Protein AF-A0A382U1G5-F1 (afdb_monomer)

Solvent-accessible surface area (backbone atoms only — not comparable to full-atom values): 9908 Å² total; per-residue (Å²): 113,67,66,65,53,50,52,54,50,52,52,52,52,51,52,52,44,68,75,38,49,69,60,52,49,52,52,51,50,51,52,51,60,66,46,45,59,58,52,55,55,48,54,56,57,68,71,48,63,77,66,82,77,52,68,86,91,43,74,69,51,54,51,55,52,56,47,51,77,78,42,88,84,84,78,87,86,84,87,84,83,41,67,27,80,80,37,50,88,81,36,65,51,83,60,76,36,35,71,84,16,66,70,55,29,49,54,53,46,51,50,47,36,68,75,35,57,50,56,62,47,86,53,56,88,86,31,50,69,50,60,23,75,87,82,69,51,61,78,85,88,52,75,39,55,54,54,52,50,63,62,42,49,61,57,52,50,48,55,69,71,68,53,132

Secondary structure (DSSP, 8-state):
-HHHHHHHHHHHHHHHHHHTHHHHHHHHHHHHHHHHHHHHHHHHHHTS-GGGGSPTT-HHHHHHHHHHHHS-----------HHHH-TTT---TTTSSTT-HHHHHHHHHHHHHHSTTTS-S-TTTS---TTTTTS------HHHHHHHHHHHHHHHHHHHH--

Structure (mmCIF, N/CA/C/O backbone):
data_AF-A0A382U1G5-F1
#
_entry.id   AF-A0A382U1G5-F1
#
loop_
_atom_site.group_PDB
_atom_site.id
_atom_site.type_symbol
_atom_site.label_atom_id
_atom_site.label_alt_id
_atom_site.label_comp_id
_atom_site.label_asym_id
_atom_site.label_entity_id
_atom_site.label_seq_id
_atom_site.pdbx_PDB_ins_code
_atom_site.Cartn_x
_atom_site.Cartn_y
_atom_site.Cartn_z
_atom_site.occupancy
_atom_site.B_iso_or_equiv
_atom_site.auth_seq_id
_atom_site.auth_comp_id
_atom_site.auth_asym_id
_atom_site.auth_atom_id
_atom_site.pdbx_PDB_model_num
ATOM 1 N N . VAL A 1 1 ? -8.644 8.518 64.434 1.00 63.19 1 VAL A N 1
ATOM 2 C CA . VAL A 1 1 ? -10.029 9.036 64.258 1.00 63.19 1 VAL A CA 1
ATOM 3 C C . VAL A 1 1 ? -10.543 8.807 62.838 1.00 63.19 1 VAL A C 1
ATOM 5 O O . VAL A 1 1 ? -11.609 8.230 62.695 1.00 63.19 1 VAL A O 1
ATOM 8 N N . ILE A 1 2 ? -9.776 9.166 61.800 1.00 66.06 2 ILE A N 1
ATOM 9 C CA . ILE A 1 2 ? -10.189 9.046 60.387 1.00 66.06 2 ILE A CA 1
ATOM 10 C C . ILE A 1 2 ? -10.427 7.582 59.951 1.00 66.06 2 ILE A C 1
ATOM 12 O O . ILE A 1 2 ? -11.480 7.287 59.401 1.00 66.06 2 ILE A O 1
ATOM 16 N N . GLN A 1 3 ? -9.530 6.642 60.279 1.00 73.88 3 GLN A N 1
ATOM 17 C CA . GLN A 1 3 ? -9.695 5.214 59.932 1.00 73.88 3 GLN A CA 1
ATOM 18 C C . GLN A 1 3 ? -10.982 4.581 60.489 1.00 73.88 3 GLN A C 1
ATOM 20 O O . GLN A 1 3 ? -11.712 3.934 59.748 1.00 73.88 3 GLN A O 1
ATOM 25 N N . GLY A 1 4 ? -11.311 4.827 61.761 1.00 80.44 4 GLY A N 1
ATOM 26 C CA . GLY A 1 4 ? -12.529 4.278 62.372 1.00 80.44 4 GLY A CA 1
ATOM 27 C C . GLY A 1 4 ? -13.825 4.903 61.839 1.00 80.44 4 GLY A C 1
ATOM 28 O O . GLY A 1 4 ? -14.878 4.273 61.886 1.00 80.44 4 GLY A O 1
ATOM 29 N N . ALA A 1 5 ? -13.767 6.132 61.313 1.00 78.19 5 ALA A N 1
ATOM 30 C CA . ALA A 1 5 ? -14.894 6.740 60.609 1.00 78.19 5 ALA A CA 1
ATOM 31 C C . ALA A 1 5 ? -15.097 6.105 59.221 1.00 78.19 5 ALA A C 1
ATOM 33 O O . ALA A 1 5 ? -16.234 5.864 58.820 1.00 78.19 5 ALA A O 1
ATOM 34 N N . ILE A 1 6 ? -14.001 5.771 58.530 1.00 79.88 6 ILE A N 1
ATOM 35 C CA . ILE A 1 6 ? -14.022 5.083 57.232 1.00 79.88 6 ILE A CA 1
ATOM 36 C C . ILE A 1 6 ? -14.554 3.652 57.382 1.00 79.88 6 ILE A C 1
ATOM 38 O O . ILE A 1 6 ? -15.464 3.273 56.650 1.00 79.88 6 ILE A O 1
ATOM 42 N N . GLU A 1 7 ? -14.071 2.878 58.359 1.00 84.38 7 GLU A N 1
ATOM 43 C CA . GLU A 1 7 ? -14.558 1.510 58.609 1.00 84.38 7 GLU A CA 1
ATOM 44 C C . GLU A 1 7 ? -16.056 1.471 58.911 1.00 84.38 7 GLU A C 1
ATOM 46 O O . GLU A 1 7 ? -16.783 0.654 58.344 1.00 84.38 7 GLU A O 1
ATOM 51 N N . LYS A 1 8 ? -16.543 2.391 59.753 1.00 84.00 8 LYS A N 1
ATOM 52 C CA . LYS A 1 8 ? -17.979 2.509 60.037 1.00 84.00 8 LYS A CA 1
ATOM 53 C C . LYS A 1 8 ? -18.775 2.866 58.786 1.00 84.00 8 LYS A C 1
ATOM 55 O O . LYS A 1 8 ? -19.842 2.299 58.574 1.00 84.00 8 LYS A O 1
ATOM 60 N N . GLY A 1 9 ? -18.253 3.758 57.945 1.00 82.94 9 GLY A N 1
ATOM 61 C CA . GLY A 1 9 ? -18.851 4.071 56.649 1.00 82.94 9 GLY A CA 1
ATOM 62 C C . GLY A 1 9 ? -18.974 2.828 55.765 1.00 82.94 9 GLY A C 1
ATOM 63 O O . GLY A 1 9 ? -20.069 2.492 55.322 1.00 82.94 9 GLY A O 1
ATOM 64 N N . VAL A 1 10 ? -17.879 2.090 55.573 1.00 86.06 10 VAL A N 1
ATOM 65 C CA . VAL A 1 10 ? -17.840 0.874 54.741 1.00 86.06 10 VAL A CA 1
ATOM 66 C C . VAL A 1 10 ? -18.788 -0.210 55.264 1.00 86.06 10 VAL A C 1
ATOM 68 O O . VAL A 1 10 ? -19.492 -0.838 54.472 1.00 86.06 10 VAL A O 1
ATOM 71 N N . GLN A 1 11 ? -18.869 -0.402 56.584 1.00 84.56 11 GLN A N 1
ATOM 72 C CA . GLN A 1 11 ? -19.789 -1.363 57.207 1.00 84.56 11 GLN A CA 1
ATOM 73 C C . GLN A 1 11 ? -21.265 -0.999 56.987 1.00 84.56 11 GLN A C 1
ATOM 75 O O . GLN A 1 11 ? -22.102 -1.885 56.814 1.00 84.56 11 GLN A O 1
ATOM 80 N N . ILE A 1 12 ? -21.601 0.294 56.959 1.00 86.69 12 ILE A N 1
ATOM 81 C CA . ILE A 1 12 ? -22.966 0.757 56.672 1.00 86.69 12 ILE A CA 1
ATOM 82 C C . ILE A 1 12 ? -23.335 0.451 55.215 1.00 86.69 12 ILE A C 1
ATOM 84 O O . ILE A 1 12 ? -24.401 -0.114 54.968 1.00 86.69 12 ILE A O 1
ATOM 88 N N . TYR A 1 13 ? -22.453 0.757 54.258 1.00 81.94 13 TYR A N 1
ATOM 89 C CA . TYR A 1 13 ? -22.706 0.488 52.838 1.00 81.94 13 TYR A CA 1
ATOM 90 C C . TYR A 1 13 ? -22.782 -1.008 52.526 1.00 81.94 13 TYR A C 1
ATOM 92 O O . TYR A 1 13 ? -23.697 -1.442 51.831 1.00 81.94 13 TYR A O 1
ATOM 100 N N . THR A 1 14 ? -21.874 -1.817 53.075 1.00 85.12 14 THR A N 1
ATOM 101 C CA . THR A 1 14 ? -21.895 -3.277 52.872 1.00 85.12 14 THR A CA 1
ATOM 102 C C . THR A 1 14 ? -23.146 -3.915 53.469 1.00 85.12 14 THR A C 1
ATOM 104 O O . THR A 1 14 ? -23.796 -4.706 52.788 1.00 85.12 14 THR A O 1
ATOM 107 N N . ASN A 1 15 ? -23.569 -3.517 54.673 1.00 85.56 15 ASN A N 1
ATOM 108 C CA . ASN A 1 15 ? -24.836 -3.989 55.241 1.00 85.56 15 ASN A CA 1
ATOM 109 C C . ASN A 1 15 ? -26.055 -3.559 54.413 1.00 85.56 15 ASN A C 1
ATOM 111 O O . ASN A 1 15 ? -26.992 -4.340 54.262 1.00 85.56 15 ASN A O 1
ATOM 115 N N . LEU A 1 16 ? -26.056 -2.344 53.857 1.00 84.75 16 LEU A N 1
ATOM 116 C CA . LEU A 1 16 ? -27.137 -1.861 52.994 1.00 84.75 16 LEU A CA 1
ATOM 117 C C . LEU A 1 16 ? -27.235 -2.681 51.696 1.00 84.75 16 LEU A C 1
ATOM 119 O O . LEU A 1 16 ? -28.331 -3.089 51.310 1.00 84.75 16 LEU A O 1
ATOM 123 N N . ILE A 1 17 ? -26.090 -2.962 51.062 1.00 87.75 17 ILE A N 1
ATOM 124 C CA . ILE A 1 17 ? -25.999 -3.762 49.833 1.00 87.75 17 ILE A CA 1
ATOM 125 C C . ILE A 1 17 ? -26.435 -5.206 50.095 1.00 87.75 17 ILE A C 1
ATOM 127 O O . ILE A 1 17 ? -27.238 -5.743 49.337 1.00 87.75 17 ILE A O 1
ATOM 131 N N . MET A 1 18 ? -25.964 -5.816 51.186 1.00 86.19 18 MET A N 1
ATOM 132 C CA . MET A 1 18 ? -26.311 -7.196 51.545 1.00 86.19 18 MET A CA 1
ATOM 133 C C . MET A 1 18 ? -27.786 -7.346 51.933 1.00 86.19 18 MET A C 1
ATOM 135 O O . MET A 1 18 ? -28.408 -8.355 51.610 1.00 86.19 18 MET A O 1
ATOM 139 N N . LYS A 1 19 ? -28.376 -6.339 52.590 1.00 89.81 19 LYS A N 1
ATOM 140 C CA . LYS A 1 19 ? -29.791 -6.350 52.986 1.00 89.81 19 LYS A CA 1
ATOM 141 C C . LYS A 1 19 ? -30.746 -6.243 51.793 1.00 89.81 19 LYS A C 1
ATOM 143 O O . LYS A 1 19 ? -31.816 -6.844 51.825 1.00 89.81 19 LYS A O 1
ATOM 148 N N . TYR A 1 20 ? -30.373 -5.494 50.754 1.00 90.50 20 TYR A N 1
ATOM 149 C CA . TYR A 1 20 ? -31.200 -5.267 49.564 1.00 90.50 20 TYR A CA 1
ATOM 150 C C . TYR A 1 20 ? -30.497 -5.701 48.272 1.00 90.50 20 TYR A C 1
ATOM 152 O O . TYR A 1 20 ? -30.525 -4.980 47.275 1.00 90.50 20 TYR A O 1
ATOM 160 N N . ALA A 1 21 ? -29.907 -6.898 48.273 1.00 86.25 21 ALA A N 1
ATOM 161 C CA . ALA A 1 21 ? -29.084 -7.403 47.170 1.00 86.25 21 ALA A CA 1
ATOM 162 C C . ALA A 1 21 ? -29.794 -7.408 45.800 1.00 86.25 21 ALA A C 1
ATOM 164 O O . ALA A 1 21 ? -29.187 -7.112 44.776 1.00 86.25 21 ALA A O 1
ATOM 165 N N . ILE A 1 22 ? -31.096 -7.708 45.766 1.00 90.06 22 ILE A N 1
ATOM 166 C CA . ILE A 1 22 ? -31.872 -7.714 44.514 1.00 90.06 22 ILE A CA 1
ATOM 167 C C . ILE A 1 22 ? -32.108 -6.283 44.006 1.00 90.06 22 ILE A C 1
ATOM 169 O O . ILE A 1 22 ? -32.011 -6.024 42.810 1.00 90.06 22 ILE A O 1
ATOM 173 N N . ALA A 1 23 ? -32.387 -5.335 44.904 1.00 90.06 23 ALA A N 1
ATOM 174 C CA . ALA A 1 23 ? -32.645 -3.950 44.521 1.00 90.06 23 ALA A CA 1
ATOM 175 C C . ALA A 1 23 ? -31.367 -3.248 44.040 1.00 90.06 23 ALA A C 1
ATOM 177 O O . ALA A 1 23 ? -31.410 -2.505 43.063 1.00 90.06 23 ALA A O 1
ATOM 178 N N . THR A 1 24 ? -30.222 -3.511 44.679 1.00 90.25 24 THR A N 1
ATOM 179 C CA . THR A 1 24 ? -28.927 -2.984 44.226 1.00 90.25 24 THR A CA 1
ATOM 180 C C . THR A 1 24 ? -28.550 -3.532 42.855 1.00 90.25 24 THR A C 1
ATOM 182 O O . THR A 1 24 ? -28.127 -2.758 41.999 1.00 90.25 24 THR A O 1
ATOM 185 N N . LEU A 1 25 ? -28.780 -4.825 42.606 1.00 91.50 25 LEU A N 1
ATOM 186 C CA . LEU A 1 25 ? -28.573 -5.431 41.291 1.00 91.50 25 LEU A CA 1
ATOM 187 C C . LEU A 1 25 ? -29.439 -4.756 40.217 1.00 91.50 25 LEU A C 1
ATOM 189 O O . LEU A 1 25 ? -28.928 -4.398 39.162 1.00 91.50 25 LEU A O 1
ATOM 193 N N . LEU A 1 26 ? -30.724 -4.517 40.498 1.00 94.50 26 LEU A N 1
ATOM 194 C CA . LEU A 1 26 ? -31.625 -3.832 39.564 1.00 94.50 26 LEU A CA 1
ATOM 195 C C . LEU A 1 26 ? -31.170 -2.405 39.246 1.00 94.50 26 LEU A C 1
ATOM 197 O O . LEU A 1 26 ? -31.222 -1.993 38.090 1.00 94.50 26 LEU A O 1
ATOM 201 N N . VAL A 1 27 ? -30.696 -1.663 40.248 1.00 93.56 27 VAL A N 1
ATOM 202 C CA . VAL A 1 27 ? -30.165 -0.307 40.049 1.00 93.56 27 VAL A CA 1
ATOM 203 C C . VAL A 1 27 ? -28.900 -0.339 39.193 1.00 93.56 27 VAL A C 1
ATOM 205 O O . VAL A 1 27 ? -28.783 0.451 38.262 1.00 93.56 27 VAL A O 1
ATOM 208 N N . ILE A 1 28 ? -27.981 -1.274 39.451 1.00 92.38 28 ILE A N 1
ATOM 209 C CA . ILE A 1 28 ? -26.766 -1.434 38.640 1.00 92.38 28 ILE A CA 1
ATOM 210 C C . ILE A 1 28 ? -27.139 -1.785 37.197 1.00 92.38 28 ILE A C 1
ATOM 212 O O . ILE A 1 28 ? -26.648 -1.140 36.276 1.00 92.38 28 ILE A O 1
ATOM 216 N N . VAL A 1 29 ? -28.058 -2.732 36.988 1.00 94.94 29 VAL A N 1
ATOM 217 C CA . VAL A 1 29 ? -28.534 -3.105 35.648 1.00 94.94 29 VAL A CA 1
ATOM 218 C C . VAL A 1 29 ? -29.155 -1.903 34.935 1.00 94.94 29 VAL A C 1
ATOM 220 O O . VAL A 1 29 ? -28.805 -1.627 33.789 1.00 94.94 29 VAL A O 1
ATOM 223 N N . LEU A 1 30 ? -30.003 -1.126 35.611 1.00 95.00 30 LEU A N 1
ATOM 224 C CA . LEU A 1 30 ? -30.608 0.082 35.044 1.00 95.00 30 LEU A CA 1
ATOM 225 C C . LEU A 1 30 ? -29.549 1.107 34.610 1.00 95.00 30 LEU A C 1
ATOM 227 O O . LEU A 1 30 ? -29.646 1.670 33.518 1.00 95.00 30 LEU A O 1
ATOM 231 N N . ILE A 1 31 ? -28.520 1.318 35.436 1.00 93.81 31 ILE A N 1
ATOM 232 C CA . ILE A 1 31 ? -27.391 2.197 35.110 1.00 93.81 31 ILE 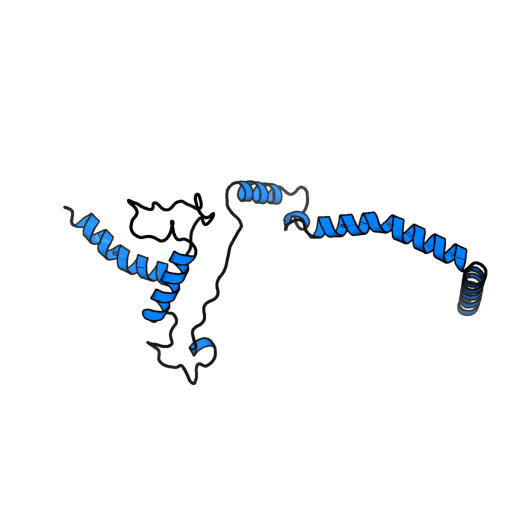A CA 1
ATOM 233 C C . ILE A 1 31 ? -26.640 1.654 33.889 1.00 93.81 31 ILE A C 1
ATOM 235 O O . ILE A 1 31 ? -26.400 2.405 32.946 1.00 93.81 31 ILE A O 1
ATOM 239 N N . THR A 1 32 ? -26.329 0.353 33.852 1.00 92.38 32 THR A N 1
ATOM 240 C CA . THR A 1 32 ? -25.613 -0.249 32.713 1.00 92.38 32 THR A CA 1
ATOM 241 C C . THR A 1 32 ? -26.390 -0.138 31.401 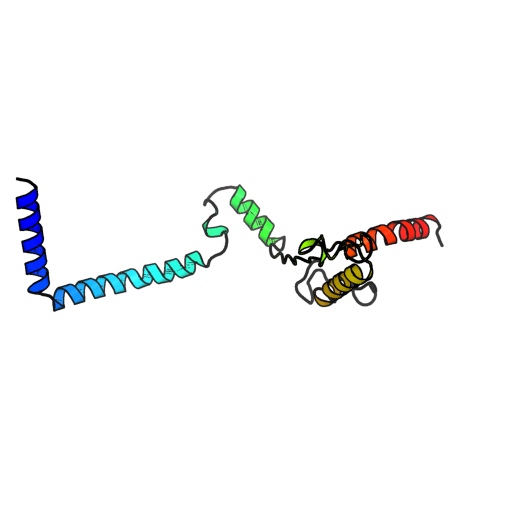1.00 92.38 32 THR A C 1
ATOM 243 O O . THR A 1 32 ? -25.814 0.247 30.390 1.00 92.38 32 THR A O 1
ATOM 246 N N . VAL A 1 33 ? -27.705 -0.376 31.410 1.00 92.75 33 VAL A N 1
ATOM 247 C CA . VAL A 1 33 ? -28.559 -0.251 30.216 1.00 92.75 33 VAL A CA 1
ATOM 248 C C . VAL A 1 33 ? -28.668 1.205 29.760 1.00 92.75 33 VAL A C 1
ATOM 250 O O . VAL A 1 33 ? -28.693 1.478 28.562 1.00 92.75 33 VAL A O 1
ATOM 253 N N . SER A 1 34 ? -28.690 2.150 30.701 1.00 89.06 34 SER A N 1
ATOM 254 C CA . SER A 1 34 ? -28.720 3.582 30.380 1.00 89.06 34 SER A CA 1
ATOM 255 C C . SER A 1 34 ? -27.426 4.040 29.699 1.00 89.06 34 SER A C 1
ATOM 257 O O . SER A 1 34 ? -27.472 4.857 28.783 1.00 89.06 34 SER A O 1
ATOM 259 N N . LEU A 1 35 ? -26.282 3.482 30.107 1.00 91.06 35 LEU A N 1
ATOM 260 C CA . LEU A 1 35 ? -24.971 3.774 29.519 1.00 91.06 35 LEU A CA 1
ATOM 261 C C . LEU A 1 35 ? -24.691 2.990 28.229 1.00 91.06 35 LEU A C 1
ATOM 263 O O . LEU A 1 35 ? -23.871 3.430 27.428 1.00 91.06 35 LEU A O 1
ATOM 267 N N . LEU A 1 36 ? -25.386 1.874 27.987 1.00 87.38 36 LEU A N 1
ATOM 268 C CA . LEU A 1 36 ? -25.182 1.028 26.807 1.00 87.38 36 LEU A CA 1
ATOM 269 C C . LEU A 1 36 ? -25.348 1.804 25.496 1.00 87.38 36 LEU A C 1
ATOM 271 O O . LEU A 1 36 ? -24.558 1.627 24.579 1.00 87.38 36 LEU A O 1
ATOM 275 N N . LYS A 1 37 ? -26.342 2.698 25.416 1.00 82.31 37 LYS A N 1
ATOM 276 C CA . LYS A 1 37 ? -26.542 3.534 24.223 1.00 82.31 37 LYS A CA 1
ATOM 277 C C . LYS A 1 37 ? -25.338 4.431 23.953 1.00 82.31 37 LYS A C 1
ATOM 279 O O . LYS A 1 37 ? -24.866 4.472 22.829 1.00 82.31 37 LYS A O 1
ATOM 284 N N . ALA A 1 38 ? -24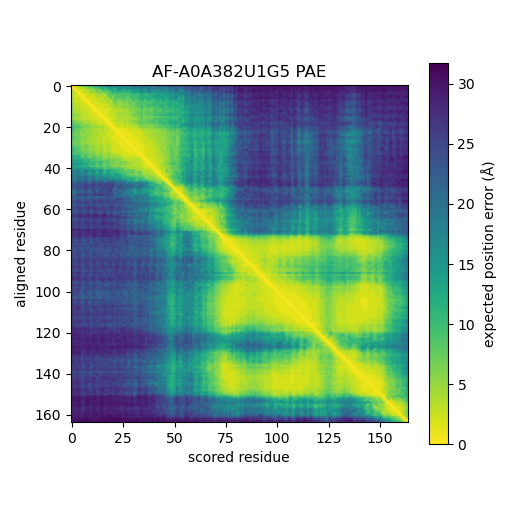.825 5.096 24.987 1.00 82.94 38 ALA A N 1
ATOM 285 C CA . ALA A 1 38 ? -23.646 5.946 24.861 1.00 82.94 38 ALA A CA 1
ATOM 286 C C . ALA A 1 38 ? -22.403 5.141 24.449 1.00 82.94 38 ALA A C 1
ATOM 288 O O . ALA A 1 38 ? -21.613 5.627 23.649 1.00 82.94 38 ALA A O 1
ATOM 289 N N . ALA A 1 39 ? -22.257 3.909 24.947 1.00 77.19 39 ALA A N 1
ATOM 290 C CA . ALA A 1 39 ? -21.165 3.018 24.562 1.00 77.19 39 ALA A CA 1
ATOM 291 C C . ALA A 1 39 ? -21.254 2.578 23.089 1.00 77.19 39 ALA A C 1
ATOM 293 O O . ALA A 1 39 ? -20.253 2.634 22.385 1.00 77.19 39 ALA A O 1
ATOM 294 N N . LEU A 1 40 ? -22.446 2.209 22.607 1.00 78.75 40 LEU A N 1
ATOM 295 C CA . LEU A 1 40 ? -22.654 1.829 21.203 1.00 78.75 40 LEU A CA 1
ATOM 296 C C . LEU A 1 40 ? -22.406 3.008 20.248 1.00 78.7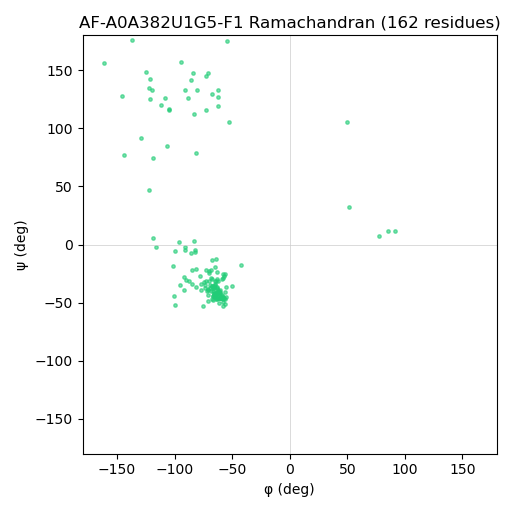5 40 LEU A C 1
ATOM 298 O O . LEU A 1 40 ? -21.728 2.853 19.241 1.00 78.75 40 LEU A O 1
ATOM 302 N N . THR A 1 41 ? -22.882 4.209 20.588 1.00 74.19 41 THR A N 1
ATOM 303 C CA . THR A 1 41 ? -22.617 5.414 19.782 1.00 74.19 41 THR A CA 1
ATOM 304 C C . THR A 1 41 ? -21.138 5.820 19.817 1.00 74.19 41 THR A C 1
ATOM 306 O O . THR A 1 41 ? -20.624 6.384 18.857 1.00 74.19 41 THR A O 1
ATOM 309 N N . PHE A 1 42 ? -20.427 5.534 20.912 1.00 68.62 42 PHE A N 1
ATOM 310 C CA . PHE A 1 42 ? -18.985 5.766 21.007 1.00 68.62 42 PHE A CA 1
ATOM 311 C C . PHE A 1 42 ? -18.187 4.831 20.086 1.00 68.62 42 PHE A C 1
ATOM 313 O O . PHE A 1 42 ? -17.258 5.290 19.429 1.00 68.62 42 PHE A O 1
ATOM 320 N N . GLU A 1 43 ? -18.573 3.557 19.984 1.00 64.06 43 GLU A N 1
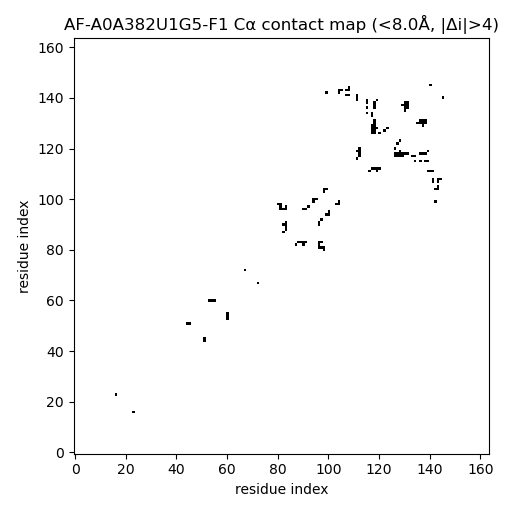ATOM 321 C CA . GLU A 1 43 ? -17.967 2.595 19.052 1.00 64.06 43 GLU A CA 1
ATOM 322 C C . GLU A 1 43 ? -18.158 3.022 17.585 1.00 64.06 43 GLU A C 1
ATOM 324 O O . GLU A 1 43 ? -17.199 3.040 16.811 1.00 64.06 43 GLU A O 1
ATOM 329 N N . GLU A 1 44 ? -19.362 3.471 17.216 1.00 64.06 44 GLU A N 1
ATOM 330 C CA . GLU A 1 44 ? -19.638 4.015 15.877 1.00 64.06 44 GLU A CA 1
ATOM 331 C C . GLU A 1 44 ? -18.783 5.254 15.573 1.00 64.06 44 GLU A C 1
ATOM 333 O O . GLU A 1 44 ? -18.220 5.366 14.486 1.00 64.06 44 GLU A O 1
ATOM 338 N N . ASN A 1 45 ? -18.620 6.158 16.544 1.00 59.84 45 ASN A N 1
ATOM 339 C CA . ASN A 1 45 ? -17.794 7.354 16.381 1.00 59.84 45 ASN A CA 1
ATOM 340 C C . ASN A 1 45 ? -16.292 7.046 16.303 1.00 59.84 45 ASN A C 1
ATOM 342 O O . ASN A 1 45 ? -15.585 7.750 15.597 1.00 59.84 45 ASN A O 1
ATOM 346 N N . MET A 1 46 ? -15.796 6.000 16.970 1.00 58.47 46 MET A N 1
ATOM 347 C CA . MET A 1 46 ? -14.403 5.549 16.814 1.00 58.47 46 MET A CA 1
ATOM 348 C C . MET A 1 46 ? -14.127 4.911 15.449 1.00 58.47 46 MET A C 1
ATOM 350 O O . MET A 1 46 ? -12.976 4.858 15.026 1.00 58.47 46 MET A O 1
ATOM 354 N N . THR A 1 47 ? -15.165 4.410 14.780 1.00 58.41 47 THR A N 1
ATOM 355 C CA . THR A 1 47 ? -15.057 3.802 13.447 1.00 58.41 47 THR A CA 1
ATOM 356 C C . THR A 1 47 ? -15.131 4.854 12.332 1.00 58.41 47 THR A C 1
ATOM 358 O O . THR A 1 47 ? -14.921 4.527 11.168 1.00 58.41 47 THR A O 1
ATOM 361 N N . ARG A 1 48 ? -15.426 6.121 12.663 1.00 53.28 48 ARG A N 1
ATOM 362 C CA . ARG A 1 48 ? -15.337 7.231 11.707 1.00 53.28 48 ARG A CA 1
ATOM 363 C C . ARG A 1 48 ? -13.868 7.562 11.434 1.00 53.28 48 ARG A C 1
ATOM 365 O O . ARG A 1 48 ? -13.034 7.471 12.331 1.00 53.28 48 ARG A O 1
ATOM 372 N N . ASP A 1 49 ? -13.589 7.943 10.191 1.00 63.69 49 ASP A N 1
ATOM 373 C CA . ASP A 1 49 ? -12.260 8.254 9.665 1.00 63.69 49 ASP A CA 1
ATOM 374 C C . ASP A 1 49 ? -11.503 9.322 10.475 1.00 63.69 49 ASP A C 1
ATOM 376 O O . ASP A 1 49 ? -12.029 9.948 11.396 1.00 63.69 49 ASP A O 1
ATOM 380 N N . ILE A 1 50 ? -10.244 9.557 10.086 1.00 59.50 50 ILE A N 1
ATOM 381 C CA . ILE A 1 50 ? -9.253 10.474 10.687 1.00 59.50 50 ILE A CA 1
ATOM 382 C C . ILE A 1 50 ? -9.784 11.865 11.118 1.00 59.50 50 ILE A C 1
ATOM 384 O O . ILE A 1 50 ? -9.151 12.531 11.933 1.00 59.50 50 ILE A O 1
ATOM 388 N N . GLU A 1 51 ? -10.951 12.280 10.620 1.00 59.97 51 GLU A N 1
ATOM 389 C CA . GLU A 1 51 ? -11.725 13.470 10.999 1.00 59.97 51 GLU A CA 1
ATOM 390 C C . GLU A 1 51 ? -11.954 13.620 12.506 1.00 59.97 51 GLU A C 1
ATOM 392 O O . GLU A 1 51 ? -11.897 14.734 13.012 1.00 59.97 51 GLU A O 1
ATOM 397 N N . VAL A 1 52 ? -12.148 12.525 13.250 1.00 62.12 52 VAL A N 1
ATOM 398 C CA . VAL A 1 52 ? -12.363 12.581 14.715 1.00 62.12 52 VAL A CA 1
ATOM 399 C C . VAL A 1 52 ? -11.134 13.117 15.464 1.00 62.12 52 VAL A C 1
ATOM 401 O O . VAL A 1 52 ? -11.237 13.570 16.605 1.00 62.12 52 VAL A O 1
ATOM 404 N N . TYR A 1 53 ? -9.964 13.084 14.823 1.00 63.16 53 TYR A N 1
ATOM 405 C CA . TYR A 1 53 ? -8.714 13.608 15.365 1.00 63.16 53 TYR A CA 1
ATOM 406 C C . TYR A 1 53 ? -8.360 15.002 14.835 1.00 63.16 53 TYR A C 1
ATOM 408 O O . TYR A 1 53 ? -7.374 15.580 15.301 1.00 63.16 53 TYR A O 1
ATOM 416 N N . LEU A 1 54 ? -9.126 15.548 13.883 1.00 69.69 54 LEU A N 1
ATOM 417 C CA . LEU A 1 54 ? -8.899 16.898 13.376 1.00 69.69 54 LEU A CA 1
ATOM 418 C C . LEU A 1 54 ? -9.510 17.923 14.347 1.00 69.69 54 LEU A C 1
ATOM 420 O O . LEU A 1 54 ? -10.645 17.746 14.794 1.00 69.69 54 LEU A O 1
ATOM 424 N N . PRO A 1 55 ? -8.778 18.991 14.714 1.00 71.00 55 PRO A N 1
ATOM 425 C CA . PRO A 1 55 ? -9.342 20.054 15.533 1.00 71.00 55 PRO A CA 1
ATOM 426 C C . PRO A 1 55 ? -10.502 20.730 14.784 1.00 71.00 55 PRO A C 1
ATOM 428 O O . PRO A 1 55 ? -10.349 21.170 13.641 1.00 71.00 55 PRO A O 1
ATOM 431 N N . GLU A 1 56 ? -11.665 20.809 15.434 1.00 68.56 56 GLU A N 1
ATOM 432 C CA . GLU A 1 56 ? -12.854 21.468 14.886 1.00 68.56 56 GLU A CA 1
ATOM 433 C C . GLU A 1 56 ? -12.628 22.990 14.773 1.00 68.56 56 GLU A C 1
ATOM 435 O O . GLU A 1 56 ? -12.244 23.640 15.749 1.00 68.56 56 GLU A O 1
ATOM 440 N N . GLY A 1 57 ? -12.903 23.571 13.597 1.00 70.69 57 GLY A N 1
ATOM 441 C CA . GLY A 1 57 ? -12.905 25.027 13.375 1.00 70.69 57 GLY A CA 1
ATOM 442 C C . GLY A 1 57 ? -11.587 25.654 12.899 1.00 70.69 57 GLY A C 1
ATOM 443 O O . GLY A 1 57 ? -11.465 26.878 12.916 1.00 70.69 57 GLY A O 1
ATOM 444 N N . GLU A 1 58 ? -10.611 24.846 12.486 1.00 75.38 58 GLU A N 1
ATOM 445 C CA . GLU A 1 58 ? -9.372 25.306 11.847 1.00 75.38 58 GLU A CA 1
ATOM 446 C C . GLU A 1 58 ? -9.523 25.358 10.318 1.00 75.38 58 GLU A C 1
ATOM 448 O O . GLU A 1 58 ? -9.943 24.382 9.701 1.00 75.38 58 GLU A O 1
ATOM 453 N N . GLU A 1 59 ? -9.096 26.460 9.692 1.00 72.06 59 GLU A N 1
ATOM 454 C CA . GLU A 1 59 ? -9.119 26.647 8.226 1.00 72.06 59 GLU A CA 1
A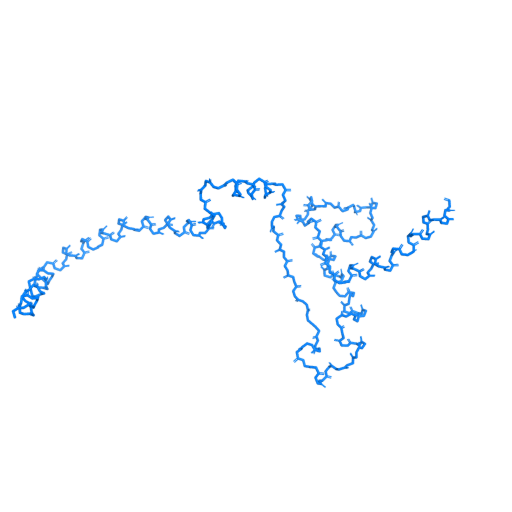TOM 455 C C . GLU A 1 59 ? -8.324 25.546 7.496 1.00 72.06 59 GLU A C 1
ATOM 457 O O . GLU A 1 59 ? -8.652 25.140 6.385 1.00 72.06 59 GLU A O 1
ATOM 462 N N . SER A 1 60 ? -7.299 24.999 8.157 1.00 68.69 60 SER A N 1
ATOM 463 C CA . SER A 1 60 ? -6.499 23.885 7.639 1.00 68.69 60 SER A CA 1
ATOM 464 C C . SER A 1 60 ? -7.263 22.558 7.550 1.00 68.69 60 SER A C 1
ATOM 466 O O . SER A 1 60 ? -6.963 21.754 6.669 1.00 68.69 60 SER A O 1
ATOM 468 N N . THR A 1 61 ? -8.260 22.331 8.409 1.00 69.81 61 THR A N 1
ATOM 469 C CA . THR A 1 61 ? -9.122 21.139 8.366 1.00 69.81 61 THR A CA 1
ATOM 470 C C . THR A 1 61 ? -10.050 21.193 7.153 1.00 69.81 61 THR A C 1
ATOM 472 O O . THR A 1 61 ? -10.154 20.203 6.431 1.00 69.81 61 THR A O 1
ATOM 475 N N . ASP A 1 62 ? -10.651 22.354 6.881 1.00 74.75 62 ASP A N 1
ATOM 476 C CA . ASP A 1 62 ? -11.551 22.551 5.738 1.00 74.75 62 ASP A CA 1
ATOM 477 C C . ASP A 1 62 ? -10.812 22.378 4.406 1.00 74.75 62 ASP A C 1
ATOM 479 O O . ASP A 1 62 ? -11.302 21.688 3.519 1.00 74.75 62 ASP A O 1
ATOM 483 N N . ILE A 1 63 ? -9.586 22.905 4.301 1.00 72.31 63 ILE A N 1
ATOM 484 C CA . ILE A 1 63 ? -8.729 22.700 3.124 1.00 72.31 63 ILE A CA 1
ATOM 485 C C . ILE A 1 63 ? -8.386 21.214 2.952 1.00 72.31 63 ILE A C 1
ATOM 487 O O . ILE A 1 63 ? -8.398 20.702 1.841 1.00 72.31 63 ILE A O 1
ATOM 491 N N . LEU A 1 64 ? -8.072 20.483 4.026 1.00 67.25 64 LEU A N 1
ATOM 492 C CA . LEU A 1 64 ? -7.769 19.049 3.918 1.00 67.25 64 LEU A CA 1
ATOM 493 C C . LEU A 1 64 ? -8.984 18.223 3.464 1.00 67.25 64 LEU A C 1
ATOM 495 O O . LEU A 1 64 ? -8.803 17.236 2.747 1.00 67.25 64 LEU A O 1
ATOM 499 N N . ILE A 1 65 ? -10.194 18.625 3.862 1.00 71.00 65 ILE A N 1
ATOM 500 C CA . ILE A 1 65 ? -11.458 18.021 3.421 1.00 71.00 65 ILE A CA 1
ATOM 501 C C . ILE A 1 65 ? -11.742 18.375 1.957 1.00 71.00 65 ILE A C 1
ATOM 503 O O . ILE A 1 65 ? -11.988 17.467 1.171 1.00 71.00 65 ILE A O 1
ATOM 507 N N . GLU A 1 66 ? -11.633 19.652 1.576 1.00 73.31 66 GLU A N 1
ATOM 508 C CA . GLU A 1 66 ? -11.815 20.131 0.195 1.00 73.31 66 GLU A CA 1
ATOM 509 C C . GLU A 1 66 ? -10.870 19.413 -0.760 1.00 73.31 66 GLU A C 1
ATOM 511 O O . GLU A 1 66 ? -11.278 18.906 -1.798 1.00 73.31 66 GLU A O 1
ATOM 516 N N . VAL A 1 67 ? -9.597 19.309 -0.378 1.00 73.31 67 VAL A N 1
ATOM 517 C CA . VAL A 1 67 ? -8.605 18.629 -1.197 1.00 73.31 67 VAL A CA 1
ATOM 518 C C . VAL A 1 67 ? -9.112 17.172 -1.311 1.00 73.31 67 VAL A C 1
ATOM 520 O O . VAL A 1 67 ? -9.259 16.701 -2.430 1.00 73.31 67 VAL A O 1
ATOM 523 N N . ARG A 1 68 ? -9.466 16.454 -0.227 1.00 64.94 68 ARG A N 1
ATOM 524 C CA . ARG A 1 68 ? -9.909 15.034 -0.298 1.00 64.94 68 ARG A CA 1
ATOM 525 C C . ARG A 1 68 ? -11.122 14.792 -1.211 1.00 64.94 68 ARG A C 1
ATOM 527 O O . ARG A 1 68 ? -11.259 13.687 -1.730 1.00 64.94 68 ARG A O 1
ATOM 534 N N . GLU A 1 69 ? -11.991 15.779 -1.418 1.00 67.50 69 GLU A N 1
ATOM 535 C CA . GLU A 1 69 ? -13.078 15.660 -2.402 1.00 67.50 69 GLU A CA 1
ATOM 536 C C . GLU A 1 69 ? -12.548 15.536 -3.844 1.00 67.50 69 GLU A C 1
ATOM 538 O O . GLU A 1 69 ? -13.138 14.818 -4.652 1.00 67.50 69 GLU A O 1
ATOM 543 N N . ASP A 1 70 ? -11.405 16.161 -4.143 1.00 62.84 70 ASP A N 1
ATOM 544 C CA . ASP A 1 70 ? -10.803 16.232 -5.479 1.00 62.84 70 ASP A CA 1
ATOM 545 C C . ASP A 1 70 ? -9.618 15.260 -5.709 1.00 62.84 70 ASP A C 1
ATOM 547 O O . ASP A 1 70 ? -9.282 14.977 -6.864 1.00 62.84 70 ASP A O 1
ATOM 551 N N . TRP A 1 71 ? -8.968 14.719 -4.665 1.00 66.38 71 TRP A N 1
ATOM 552 C CA . TRP A 1 71 ? -7.950 13.650 -4.792 1.00 66.38 71 TRP A CA 1
ATOM 553 C C . TRP A 1 71 ? -8.312 12.407 -3.984 1.00 66.38 71 TRP A C 1
ATOM 555 O O . TRP A 1 71 ? -8.617 12.473 -2.795 1.00 66.38 71 TRP A O 1
ATOM 565 N N . ALA A 1 72 ? -8.160 11.241 -4.615 1.00 62.81 72 ALA A N 1
ATOM 566 C CA . ALA A 1 72 ? -8.240 9.967 -3.918 1.00 62.81 72 ALA A CA 1
ATOM 567 C C . ALA A 1 72 ? -7.119 9.867 -2.868 1.00 62.81 72 ALA A C 1
ATOM 569 O O . ALA A 1 72 ? -5.931 9.912 -3.195 1.00 62.81 72 ALA A O 1
ATOM 570 N N . THR A 1 73 ? -7.502 9.720 -1.600 1.00 64.19 73 THR A N 1
ATOM 571 C CA . THR A 1 73 ? -6.582 9.494 -0.472 1.00 64.19 73 THR A CA 1
ATOM 572 C C . THR A 1 73 ? -6.167 8.036 -0.307 1.00 64.19 73 THR A C 1
ATOM 574 O O . THR A 1 73 ? -5.327 7.726 0.540 1.00 64.19 73 THR A O 1
ATOM 577 N N . ASP A 1 74 ? -6.766 7.138 -1.084 1.00 74.69 74 ASP A N 1
ATOM 578 C CA . ASP A 1 74 ? -6.628 5.702 -0.897 1.00 74.69 74 ASP A CA 1
ATOM 579 C C . ASP A 1 74 ? -5.344 5.206 -1.569 1.00 74.69 74 ASP A C 1
ATOM 581 O O . ASP A 1 74 ? -5.200 5.224 -2.791 1.00 74.69 74 ASP A O 1
ATOM 585 N N . LEU A 1 75 ? -4.383 4.775 -0.745 1.00 79.44 75 LEU A N 1
ATOM 586 C CA . LEU A 1 75 ? -3.077 4.282 -1.177 1.00 79.44 75 LEU A CA 1
ATOM 587 C C . LEU A 1 75 ? -2.874 2.836 -0.726 1.00 79.44 75 LEU A C 1
ATOM 589 O O . LEU A 1 75 ? -3.025 2.506 0.450 1.00 79.44 75 LEU A O 1
ATOM 593 N N . ILE A 1 76 ? -2.419 1.994 -1.653 1.00 83.50 76 ILE A N 1
ATOM 594 C CA . ILE A 1 76 ? -1.949 0.639 -1.363 1.00 83.50 76 ILE A CA 1
ATOM 595 C C . ILE A 1 76 ? -0.427 0.616 -1.520 1.00 83.50 76 ILE A C 1
ATOM 597 O O . ILE A 1 76 ? 0.102 0.992 -2.564 1.00 83.50 76 ILE A O 1
ATOM 601 N N . ILE A 1 77 ? 0.286 0.159 -0.486 1.00 85.38 77 ILE A N 1
ATOM 602 C CA . ILE A 1 77 ? 1.745 -0.011 -0.516 1.00 85.38 77 ILE A CA 1
ATOM 603 C C . ILE A 1 77 ? 2.068 -1.503 -0.476 1.00 85.38 77 ILE A C 1
ATOM 605 O O . ILE A 1 77 ? 1.742 -2.191 0.491 1.00 85.38 77 ILE A O 1
ATOM 609 N N . VAL A 1 78 ? 2.749 -1.992 -1.514 1.00 87.12 78 VAL A N 1
ATOM 610 C CA . VAL A 1 78 ? 3.252 -3.368 -1.586 1.00 87.12 78 VAL A CA 1
ATOM 611 C C . VAL A 1 78 ? 4.760 -3.355 -1.358 1.00 87.12 78 VAL A C 1
ATOM 613 O O . VAL A 1 78 ? 5.512 -2.782 -2.144 1.00 87.12 78 VAL A O 1
ATOM 616 N N . TYR A 1 79 ? 5.207 -3.992 -0.276 1.00 90.19 79 TYR A N 1
ATOM 617 C CA . TYR A 1 79 ? 6.628 -4.176 0.008 1.00 90.19 79 TYR A CA 1
ATOM 618 C C . TYR A 1 79 ? 7.126 -5.457 -0.656 1.00 90.19 79 TYR A C 1
ATOM 620 O O . TYR A 1 79 ? 6.561 -6.529 -0.446 1.00 90.19 79 TYR A O 1
ATOM 628 N N . ILE A 1 80 ? 8.189 -5.335 -1.447 1.00 89.06 80 ILE A N 1
ATOM 629 C CA . ILE A 1 80 ? 8.818 -6.452 -2.152 1.00 89.06 80 ILE A CA 1
ATOM 630 C C . ILE A 1 80 ? 10.270 -6.526 -1.700 1.00 89.06 80 ILE A C 1
ATOM 632 O O . ILE A 1 80 ? 11.005 -5.542 -1.787 1.00 89.06 80 ILE A O 1
ATOM 636 N N . GLU A 1 81 ? 10.673 -7.698 -1.224 1.00 89.75 81 GLU A N 1
ATOM 637 C CA . GLU A 1 81 ? 12.038 -7.984 -0.798 1.00 89.75 81 GLU A CA 1
ATOM 638 C C . GLU A 1 81 ? 12.618 -9.148 -1.600 1.00 89.75 81 GLU A C 1
ATOM 640 O O . GLU A 1 81 ? 11.927 -10.113 -1.930 1.00 89.75 81 GLU A O 1
ATOM 645 N N . THR A 1 82 ? 13.905 -9.053 -1.921 1.00 89.81 82 THR A N 1
ATOM 646 C CA . THR A 1 82 ? 14.683 -10.152 -2.496 1.00 89.81 82 THR A CA 1
ATOM 647 C C . THR A 1 82 ? 15.419 -10.925 -1.397 1.00 89.81 82 THR A C 1
ATOM 649 O O . THR A 1 82 ? 15.678 -10.374 -0.324 1.00 89.81 82 THR A O 1
ATOM 652 N N . PRO A 1 83 ? 15.801 -12.197 -1.629 1.00 88.25 83 PRO A N 1
ATOM 653 C CA . PRO A 1 83 ? 16.408 -13.047 -0.598 1.00 88.25 83 PRO A CA 1
ATOM 654 C C . PRO A 1 83 ? 17.684 -12.487 0.061 1.00 88.25 83 PRO A C 1
ATOM 656 O O . PRO A 1 83 ? 17.963 -12.799 1.222 1.00 88.25 83 PRO A O 1
ATOM 659 N N . ASN A 1 84 ? 18.429 -11.617 -0.631 1.00 88.94 84 ASN A N 1
ATOM 660 C CA . ASN A 1 84 ? 19.592 -10.915 -0.077 1.00 88.94 84 ASN A CA 1
ATOM 661 C C . ASN A 1 84 ? 19.263 -9.969 1.090 1.00 88.94 84 ASN A C 1
ATOM 663 O O . ASN A 1 84 ? 20.139 -9.710 1.912 1.00 88.94 84 ASN A O 1
ATOM 667 N N . ALA A 1 85 ? 18.025 -9.475 1.201 1.00 87.12 85 ALA A N 1
ATOM 668 C CA . ALA A 1 85 ? 17.599 -8.636 2.319 1.00 87.12 85 ALA A CA 1
ATOM 669 C C . ALA A 1 85 ? 17.517 -9.436 3.630 1.00 87.12 85 ALA A C 1
ATOM 671 O O . ALA A 1 85 ? 17.881 -8.931 4.691 1.00 87.12 85 ALA A O 1
ATOM 672 N N . GLY A 1 86 ? 17.073 -10.696 3.552 1.00 86.06 86 GLY A N 1
ATOM 673 C CA . GLY A 1 86 ? 16.917 -11.577 4.712 1.00 86.06 86 GLY A CA 1
ATOM 674 C C . GLY A 1 86 ? 18.159 -12.409 5.040 1.00 86.06 86 GLY A C 1
ATOM 675 O O . GLY A 1 86 ? 18.387 -12.733 6.205 1.00 86.06 86 GLY A O 1
ATOM 676 N N . ASN A 1 87 ? 18.966 -12.769 4.038 1.00 89.94 87 ASN A N 1
ATOM 677 C CA . ASN A 1 87 ? 20.171 -13.577 4.233 1.00 89.94 87 ASN A CA 1
ATOM 678 C C . ASN A 1 87 ? 21.311 -13.140 3.290 1.00 89.94 87 ASN A C 1
ATOM 680 O O . ASN A 1 87 ? 21.586 -13.817 2.295 1.00 89.94 87 ASN A O 1
ATOM 684 N N . PRO A 1 88 ? 21.987 -12.019 3.602 1.00 86.56 88 PRO A N 1
ATOM 685 C CA . PRO A 1 88 ? 23.021 -11.442 2.742 1.00 86.56 88 PRO A CA 1
ATOM 686 C C . PRO A 1 88 ? 24.288 -12.302 2.647 1.00 86.56 88 PRO A C 1
ATOM 688 O O . PRO A 1 88 ? 25.044 -12.171 1.690 1.00 86.56 88 PRO A O 1
ATOM 691 N N . ASP A 1 89 ? 24.532 -13.188 3.618 1.00 89.69 89 ASP A N 1
ATOM 692 C CA . ASP A 1 89 ? 25.701 -14.076 3.606 1.00 89.69 89 ASP A CA 1
ATOM 693 C C . ASP A 1 89 ? 25.543 -15.215 2.586 1.00 89.69 89 ASP A C 1
ATOM 695 O O . ASP A 1 89 ? 26.530 -15.670 2.003 1.00 89.69 89 ASP A O 1
ATOM 699 N N . TYR A 1 90 ? 24.306 -15.679 2.372 1.00 88.94 90 TYR A N 1
ATOM 700 C CA . TYR A 1 90 ? 23.982 -16.757 1.434 1.00 88.94 90 TYR A CA 1
ATOM 701 C C . TYR A 1 90 ? 23.626 -16.240 0.034 1.00 88.94 90 TYR A C 1
ATOM 703 O O . TYR A 1 90 ? 24.030 -16.845 -0.956 1.00 88.94 90 TYR A O 1
ATOM 711 N N . PHE A 1 91 ? 22.895 -15.125 -0.046 1.00 86.50 91 PHE A N 1
ATOM 712 C CA . PHE A 1 91 ? 22.493 -14.468 -1.291 1.00 86.50 91 PHE A CA 1
ATOM 713 C C . PHE A 1 91 ? 23.319 -13.193 -1.476 1.00 86.50 91 PHE A C 1
ATOM 715 O O . PHE A 1 91 ? 22.924 -12.106 -1.048 1.00 86.50 91 PHE A O 1
ATOM 722 N N . ASN A 1 92 ? 24.512 -13.355 -2.047 1.00 87.75 92 ASN A N 1
ATOM 723 C CA . ASN A 1 92 ? 25.505 -12.293 -2.193 1.00 87.75 92 ASN A CA 1
ATOM 724 C C . ASN A 1 92 ? 25.859 -11.980 -3.651 1.00 87.75 92 ASN A C 1
ATOM 726 O O . ASN A 1 92 ? 26.768 -11.177 -3.888 1.00 87.75 92 ASN A O 1
ATOM 730 N N . ASP A 1 93 ? 25.175 -12.590 -4.623 1.00 88.69 93 ASP A N 1
ATOM 731 C CA . ASP A 1 93 ? 25.426 -12.294 -6.024 1.00 88.69 93 ASP A CA 1
ATOM 732 C C . ASP A 1 93 ? 24.849 -10.903 -6.346 1.00 88.69 93 ASP A C 1
ATOM 734 O O . ASP A 1 93 ? 23.632 -10.691 -6.283 1.00 88.69 93 ASP A O 1
ATOM 738 N N . PRO A 1 94 ? 25.698 -9.924 -6.705 1.00 82.12 94 PRO A N 1
ATOM 739 C CA . PRO A 1 94 ? 25.258 -8.549 -6.912 1.00 82.12 94 PRO A CA 1
ATOM 740 C C . PRO A 1 94 ? 24.347 -8.384 -8.136 1.00 82.12 94 PRO A C 1
ATOM 742 O O . PRO A 1 94 ? 23.745 -7.320 -8.295 1.00 82.12 94 PRO A O 1
ATOM 745 N N . VAL A 1 95 ? 24.271 -9.395 -9.008 1.00 83.38 95 VAL A N 1
ATOM 746 C CA . VAL A 1 95 ? 23.501 -9.380 -10.251 1.00 83.38 95 VAL A CA 1
ATOM 747 C C . VAL A 1 95 ? 22.166 -10.093 -10.082 1.00 83.38 95 VAL A C 1
ATOM 749 O O . VAL A 1 95 ? 21.147 -9.510 -10.446 1.00 83.38 95 VAL A O 1
ATOM 752 N N . VAL A 1 96 ? 22.150 -11.330 -9.570 1.00 88.38 96 VAL A N 1
ATOM 753 C CA . VAL A 1 96 ? 20.914 -12.144 -9.543 1.00 88.38 96 VAL A CA 1
ATOM 754 C C . VAL A 1 96 ? 20.095 -11.992 -8.267 1.00 88.38 96 VAL A C 1
ATOM 756 O O . VAL A 1 96 ? 18.875 -12.120 -8.323 1.00 88.38 96 VAL A O 1
ATOM 759 N N . ASP A 1 97 ? 20.730 -11.669 -7.140 1.00 89.00 97 ASP A N 1
ATOM 760 C CA . ASP A 1 97 ? 20.034 -11.584 -5.852 1.00 89.00 97 ASP A CA 1
ATOM 761 C C . ASP A 1 97 ? 19.498 -10.173 -5.558 1.00 89.00 97 ASP A C 1
ATOM 763 O O . ASP A 1 97 ? 18.863 -9.943 -4.530 1.00 89.00 97 ASP A O 1
ATOM 767 N N . ASN A 1 98 ? 19.756 -9.207 -6.444 1.00 88.00 98 ASN A N 1
ATOM 768 C CA . ASN A 1 98 ? 19.346 -7.814 -6.289 1.00 88.00 98 ASN A CA 1
ATOM 769 C C . ASN A 1 98 ? 17.903 -7.587 -6.775 1.00 88.00 98 ASN A C 1
ATOM 771 O O . ASN A 1 98 ? 17.463 -8.176 -7.761 1.00 88.00 98 ASN A O 1
ATOM 775 N N . ILE A 1 99 ? 17.185 -6.651 -6.150 1.00 89.50 99 ILE A N 1
ATOM 776 C CA . ILE A 1 99 ? 15.835 -6.232 -6.564 1.00 89.50 99 ILE A CA 1
ATOM 777 C C . ILE A 1 99 ? 15.793 -5.704 -8.007 1.00 89.50 99 ILE A C 1
ATOM 779 O O . ILE A 1 99 ? 14.765 -5.775 -8.673 1.00 89.50 99 ILE A O 1
ATOM 783 N N . THR A 1 100 ? 16.922 -5.205 -8.517 1.00 90.62 100 THR A N 1
ATOM 784 C CA . THR A 1 100 ? 17.065 -4.714 -9.895 1.00 90.62 100 THR A CA 1
ATOM 785 C C . THR A 1 100 ? 17.347 -5.814 -10.923 1.00 90.62 100 THR A C 1
ATOM 787 O O . THR A 1 100 ? 17.526 -5.514 -12.106 1.00 90.62 100 THR A O 1
ATOM 790 N N . TYR A 1 101 ? 17.383 -7.085 -10.514 1.00 93.06 101 TYR A N 1
ATOM 791 C CA . TYR A 1 101 ? 17.552 -8.204 -11.432 1.00 93.06 101 TYR A CA 1
ATOM 792 C C . TYR A 1 101 ? 16.380 -8.282 -12.425 1.00 93.06 101 TYR A C 1
ATOM 794 O O . TYR A 1 101 ? 15.213 -8.187 -12.049 1.00 93.06 101 TYR A O 1
ATOM 802 N N . VAL A 1 102 ? 16.679 -8.450 -13.719 1.00 92.81 102 VAL A N 1
ATOM 803 C CA . VAL A 1 102 ? 15.681 -8.310 -14.799 1.00 92.81 102 VAL A CA 1
ATOM 804 C C . VAL A 1 102 ? 14.470 -9.246 -14.639 1.00 92.81 102 VAL A C 1
ATOM 806 O O . VAL A 1 102 ? 13.350 -8.766 -14.803 1.00 92.81 102 VAL A O 1
ATOM 809 N N . PRO A 1 103 ? 14.625 -10.547 -14.326 1.00 93.88 103 PRO A N 1
ATOM 810 C CA . PRO A 1 103 ? 13.493 -11.413 -13.997 1.00 93.88 103 PRO A CA 1
ATOM 811 C C . PRO A 1 103 ? 12.623 -10.889 -12.851 1.00 93.88 103 PRO A C 1
ATOM 813 O O . PRO A 1 103 ? 11.410 -10.820 -13.018 1.00 93.88 103 PRO A O 1
ATOM 816 N N . THR A 1 104 ? 13.223 -10.419 -11.756 1.00 92.81 104 THR A N 1
ATOM 817 C CA . THR A 1 104 ? 12.493 -9.820 -10.628 1.00 92.81 104 THR A CA 1
ATOM 818 C C . THR A 1 104 ? 11.696 -8.595 -11.076 1.00 92.81 104 THR A C 1
ATOM 820 O O . THR A 1 104 ? 10.506 -8.484 -10.800 1.00 92.81 104 THR A O 1
ATOM 823 N N . LEU A 1 105 ? 12.306 -7.701 -11.859 1.00 94.06 105 LEU A N 1
ATOM 824 C CA . LEU A 1 105 ? 11.621 -6.525 -12.407 1.00 94.06 105 LEU A CA 1
ATOM 825 C C . LEU A 1 105 ? 10.456 -6.889 -13.343 1.00 94.06 105 LEU A C 1
ATOM 827 O O . LEU A 1 105 ? 9.471 -6.150 -13.407 1.00 94.06 105 LEU A O 1
ATOM 831 N N . LYS A 1 106 ? 10.545 -8.012 -14.066 1.00 93.94 106 LYS A N 1
ATOM 832 C CA . LYS A 1 106 ? 9.449 -8.522 -14.904 1.00 93.94 106 LYS A CA 1
ATOM 833 C C . LYS A 1 106 ? 8.297 -9.072 -14.073 1.00 93.94 106 LYS A C 1
ATOM 835 O O . LYS A 1 106 ? 7.151 -8.853 -14.444 1.00 93.94 106 LYS A O 1
ATOM 840 N N . GLU A 1 107 ? 8.582 -9.746 -12.964 1.00 94.00 107 GLU A N 1
ATOM 841 C CA . GLU A 1 107 ? 7.545 -10.191 -12.026 1.00 94.00 107 GLU A CA 1
ATOM 842 C C . GLU A 1 107 ? 6.836 -9.000 -11.376 1.00 94.00 107 GLU A C 1
ATOM 844 O O . GLU A 1 107 ? 5.610 -8.981 -11.306 1.00 94.00 107 GLU A O 1
ATOM 849 N N . ILE A 1 108 ? 7.589 -7.962 -10.995 1.00 93.62 108 ILE A N 1
ATOM 850 C CA . ILE A 1 108 ? 7.019 -6.707 -10.489 1.00 93.62 108 ILE A CA 1
ATOM 851 C C . ILE A 1 108 ? 6.127 -6.052 -11.554 1.00 93.62 108 ILE A C 1
ATOM 853 O O . ILE A 1 108 ? 5.004 -5.669 -11.247 1.00 93.62 108 ILE A O 1
ATOM 857 N N . ALA A 1 109 ? 6.580 -5.973 -12.810 1.00 91.94 109 ALA A N 1
ATOM 858 C CA . ALA A 1 109 ? 5.773 -5.420 -13.903 1.00 91.94 109 ALA A CA 1
ATOM 859 C C . ALA A 1 109 ? 4.502 -6.237 -14.177 1.00 91.94 109 ALA A C 1
ATOM 861 O O . ALA A 1 109 ? 3.455 -5.675 -14.475 1.00 91.94 109 ALA A O 1
ATOM 862 N N . PHE A 1 110 ? 4.584 -7.563 -14.066 1.00 92.56 110 PHE A N 1
ATOM 863 C CA . PHE A 1 110 ? 3.420 -8.430 -14.211 1.00 92.56 110 PHE A CA 1
ATOM 864 C C . PHE A 1 110 ? 2.405 -8.216 -13.080 1.00 92.56 110 PHE A C 1
ATOM 866 O O . PHE A 1 110 ? 1.197 -8.230 -13.318 1.00 92.56 110 PHE A O 1
ATOM 873 N N . LEU A 1 111 ? 2.882 -7.986 -11.854 1.00 92.25 111 LEU A N 1
ATOM 874 C CA . LEU A 1 111 ? 2.021 -7.629 -10.730 1.00 92.25 111 LEU A CA 1
ATOM 875 C C . LEU A 1 111 ? 1.332 -6.275 -10.958 1.00 92.25 111 LEU A C 1
ATOM 877 O O . LEU A 1 111 ? 0.133 -6.183 -10.717 1.00 92.25 111 LEU A O 1
ATOM 881 N N . GLU A 1 112 ? 2.050 -5.261 -11.457 1.00 90.25 112 GLU A N 1
ATOM 882 C CA . GLU A 1 112 ? 1.463 -3.965 -11.844 1.00 90.25 112 GLU A CA 1
ATOM 883 C C . GLU A 1 112 ? 0.331 -4.147 -12.867 1.00 90.25 112 GLU A C 1
ATOM 885 O O . GLU A 1 112 ? -0.778 -3.684 -12.621 1.00 90.25 112 GLU A O 1
ATOM 890 N N . GLU A 1 113 ? 0.569 -4.889 -13.958 1.00 89.06 113 GLU A N 1
ATOM 891 C CA . GLU A 1 113 ? -0.456 -5.174 -14.982 1.00 89.06 113 GLU A CA 1
ATOM 892 C C . GLU A 1 113 ? -1.635 -5.985 -14.422 1.00 89.06 113 GLU A C 1
ATOM 894 O O . GLU A 1 113 ? -2.761 -5.871 -14.892 1.00 89.06 113 GLU A O 1
ATOM 899 N N . THR A 1 114 ? -1.405 -6.822 -13.411 1.00 89.00 114 THR A N 1
ATOM 900 C CA . THR A 1 114 ? -2.491 -7.585 -12.779 1.00 89.00 114 THR A CA 1
ATOM 901 C C . THR A 1 114 ? -3.367 -6.700 -11.893 1.00 89.00 114 THR A C 1
ATOM 903 O O . THR A 1 114 ? -4.568 -6.945 -11.792 1.00 89.00 114 THR A O 1
ATOM 906 N N . ILE A 1 115 ? -2.770 -5.710 -11.227 1.00 88.44 115 ILE A N 1
ATOM 907 C CA . ILE A 1 115 ? -3.475 -4.776 -10.345 1.00 88.44 115 ILE A CA 1
ATOM 908 C C . ILE A 1 115 ? -4.259 -3.765 -11.184 1.00 88.44 115 ILE A C 1
ATOM 910 O O . ILE A 1 115 ? -5.459 -3.628 -10.989 1.00 88.44 115 ILE A O 1
ATOM 914 N N . ASP A 1 116 ? -3.585 -3.109 -12.124 1.00 87.31 116 ASP A N 1
ATOM 915 C CA . ASP A 1 116 ? -4.107 -2.031 -12.965 1.00 87.31 116 ASP A CA 1
ATOM 916 C C . ASP A 1 116 ? -4.032 -2.464 -14.437 1.00 87.31 116 ASP A C 1
ATOM 918 O O . ASP A 1 116 ? -3.142 -2.088 -15.208 1.00 87.31 116 ASP A O 1
ATOM 922 N N . TYR A 1 117 ? -4.948 -3.359 -14.809 1.00 84.19 117 TYR A N 1
ATOM 923 C CA . TYR A 1 117 ? -4.936 -4.022 -16.115 1.00 84.19 117 TYR A CA 1
ATOM 924 C C . TYR A 1 117 ? -5.174 -3.056 -17.274 1.00 84.19 117 TYR A C 1
ATOM 926 O O . TYR A 1 117 ? -4.604 -3.238 -18.353 1.00 84.19 117 TYR A O 1
ATOM 934 N N . ASN A 1 118 ? -6.017 -2.041 -17.078 1.00 80.31 118 ASN A N 1
ATOM 935 C CA . ASN A 1 118 ? -6.338 -1.083 -18.132 1.00 80.31 118 ASN A CA 1
ATOM 936 C C . ASN A 1 118 ? -5.342 0.084 -18.170 1.00 80.31 118 ASN A C 1
ATOM 938 O O . ASN A 1 118 ? -5.045 0.569 -19.263 1.00 80.31 118 ASN A O 1
ATOM 942 N N . GLY A 1 119 ? -4.773 0.496 -17.032 1.00 78.38 119 GLY A N 1
ATOM 943 C CA . GLY A 1 119 ? -3.831 1.611 -16.945 1.00 78.38 119 GLY A CA 1
ATOM 944 C C . GLY A 1 119 ? -2.366 1.267 -17.228 1.00 78.38 119 GLY A C 1
ATOM 945 O O . GLY A 1 119 ? -1.617 2.156 -17.632 1.00 78.38 119 GLY A O 1
ATOM 946 N N . GLN A 1 120 ? -1.937 0.003 -17.094 1.00 80.38 120 GLN A N 1
ATOM 947 C CA . GLN A 1 120 ? -0.526 -0.398 -17.285 1.00 80.38 120 GLN A CA 1
ATOM 948 C C . GLN A 1 120 ? -0.173 -0.947 -18.674 1.00 80.38 120 GLN A C 1
ATOM 950 O O . GLN A 1 120 ? 0.967 -1.360 -18.909 1.00 80.38 120 GLN A O 1
ATOM 955 N N . ARG A 1 121 ? -1.118 -0.980 -19.617 1.00 74.31 121 ARG A N 1
ATOM 956 C CA . ARG A 1 121 ? -0.878 -1.565 -20.943 1.00 74.31 121 ARG A CA 1
ATOM 957 C C . ARG A 1 121 ? -0.260 -0.585 -21.932 1.00 74.31 121 ARG A C 1
ATOM 959 O O . ARG A 1 121 ? -0.628 0.579 -22.019 1.00 74.31 121 ARG A O 1
ATOM 966 N N . GLU A 1 122 ? 0.660 -1.103 -22.745 1.00 65.44 122 GLU A N 1
ATOM 967 C CA . GLU A 1 122 ? 1.371 -0.317 -23.763 1.00 65.44 122 GLU A CA 1
ATOM 968 C C . GLU A 1 122 ? 0.491 0.050 -24.974 1.00 65.44 122 GLU A C 1
ATOM 970 O O . GLU A 1 122 ? 0.790 1.008 -25.691 1.00 65.44 122 GLU A O 1
ATOM 975 N N . ASP A 1 123 ? -0.600 -0.690 -25.217 1.00 68.25 123 ASP A N 1
ATOM 976 C CA . ASP A 1 123 ? -1.540 -0.414 -26.309 1.00 68.25 123 ASP A CA 1
ATOM 977 C C . ASP A 1 123 ? -2.542 0.685 -25.933 1.00 68.25 123 ASP A C 1
ATOM 979 O O . ASP A 1 123 ? -3.713 0.427 -25.652 1.00 68.25 123 ASP A O 1
ATOM 983 N N . LEU A 1 124 ? -2.071 1.930 -26.012 1.00 65.50 124 LEU A N 1
ATOM 984 C CA . LEU A 1 124 ? -2.864 3.139 -25.775 1.00 65.50 124 LEU A CA 1
ATOM 985 C C . LEU A 1 124 ? -4.009 3.348 -26.786 1.00 65.50 124 LEU A C 1
ATOM 987 O O . LEU A 1 124 ? -4.846 4.229 -26.583 1.00 65.50 124 LEU A O 1
ATOM 991 N N . ALA A 1 125 ? -4.044 2.599 -27.896 1.00 63.97 125 ALA A N 1
ATOM 992 C CA . ALA A 1 125 ? -5.116 2.709 -28.884 1.00 63.97 125 ALA A CA 1
ATOM 993 C C . ALA A 1 125 ? -6.355 1.911 -28.461 1.00 63.97 125 ALA A C 1
ATOM 995 O O . ALA A 1 125 ? -7.479 2.357 -28.698 1.00 63.97 125 ALA A O 1
ATOM 996 N N . THR A 1 126 ? -6.145 0.754 -27.829 1.00 59.53 126 THR A N 1
ATOM 997 C CA . THR A 1 126 ? -7.224 -0.108 -27.325 1.00 59.53 126 THR A CA 1
ATOM 998 C C . THR A 1 126 ? -7.524 0.151 -25.847 1.00 59.53 126 THR A C 1
ATOM 1000 O O . THR A 1 126 ? -8.685 0.100 -25.446 1.00 59.53 126 THR A O 1
ATOM 1003 N N . TYR A 1 127 ? -6.497 0.461 -25.054 1.00 60.97 127 TYR A N 1
ATOM 1004 C CA . TYR A 1 127 ? -6.572 0.681 -23.612 1.00 60.97 127 TYR A CA 1
ATOM 1005 C C . TYR A 1 127 ? -5.890 2.010 -23.280 1.00 60.97 127 TYR A C 1
ATOM 1007 O O . TYR A 1 127 ? -4.677 2.086 -23.104 1.00 60.97 127 TYR A O 1
ATOM 1015 N N . GLN A 1 128 ? -6.669 3.092 -23.261 1.00 63.38 128 GLN A N 1
ATOM 1016 C CA . GLN A 1 128 ? -6.180 4.354 -22.707 1.00 63.38 128 GLN A CA 1
ATOM 1017 C C . GLN A 1 128 ? -6.080 4.221 -21.192 1.00 63.38 128 GLN A C 1
ATOM 1019 O O . GLN A 1 128 ? -6.905 3.531 -20.600 1.00 63.38 128 GLN A O 1
ATOM 1024 N N . ALA A 1 129 ? -5.109 4.917 -20.589 1.00 66.56 129 ALA A N 1
ATOM 1025 C CA . ALA A 1 129 ? -5.053 5.081 -19.143 1.00 66.56 129 ALA A CA 1
ATOM 1026 C C . ALA A 1 129 ? -6.405 5.625 -18.669 1.00 66.56 129 ALA A C 1
ATOM 1028 O O . ALA A 1 129 ? -6.740 6.788 -18.915 1.00 66.56 129 ALA A O 1
ATOM 1029 N N . ASP A 1 130 ? -7.186 4.748 -18.056 1.00 72.69 130 ASP A N 1
ATOM 1030 C CA . ASP A 1 130 ? -8.587 4.963 -17.708 1.00 72.69 130 ASP A CA 1
ATOM 1031 C C . ASP A 1 130 ? -8.731 5.754 -16.405 1.00 72.69 130 ASP A C 1
ATOM 1033 O O . ASP A 1 130 ? -9.838 6.117 -16.028 1.00 72.69 130 ASP A O 1
ATOM 1037 N N . ARG A 1 131 ? -7.607 6.053 -15.734 1.00 77.06 131 ARG A N 1
ATOM 1038 C CA . ARG A 1 131 ? -7.533 6.839 -14.495 1.00 77.06 131 ARG A CA 1
ATOM 1039 C C . ARG A 1 131 ? -8.497 6.320 -13.423 1.00 77.06 131 ARG A C 1
ATOM 1041 O O . ARG A 1 131 ? -8.988 7.107 -12.616 1.00 77.06 131 ARG A O 1
ATOM 1048 N N . GLY A 1 132 ? -8.733 5.010 -13.406 1.00 77.38 132 GLY A N 1
ATOM 1049 C CA . GLY A 1 132 ? -9.616 4.351 -12.454 1.00 77.38 132 GLY A CA 1
ATOM 1050 C C . GLY A 1 132 ? -11.096 4.342 -12.836 1.00 77.38 132 GLY A C 1
ATOM 1051 O O . GLY A 1 132 ? -11.916 3.967 -12.002 1.00 77.38 132 GLY A O 1
ATOM 1052 N N . ASP A 1 133 ? -11.470 4.703 -14.068 1.00 79.69 133 ASP A N 1
ATOM 1053 C CA . ASP A 1 133 ? -12.867 4.658 -14.527 1.00 79.69 133 ASP A CA 1
ATOM 1054 C C . ASP A 1 133 ? -13.444 3.227 -14.552 1.00 79.69 133 ASP A C 1
ATOM 1056 O O . ASP A 1 133 ? -14.651 3.045 -14.360 1.00 79.69 133 ASP A O 1
ATOM 1060 N N . ILE A 1 134 ? -12.615 2.204 -14.808 1.00 79.94 134 ILE A N 1
ATOM 1061 C CA . ILE A 1 134 ? -13.073 0.810 -14.947 1.00 79.94 134 ILE A CA 1
ATOM 1062 C C . ILE A 1 134 ? -12.823 0.002 -13.671 1.00 79.94 134 ILE A C 1
ATOM 1064 O O . ILE A 1 134 ? -13.697 -0.761 -13.251 1.00 79.94 134 ILE A O 1
ATOM 1068 N N . ASP A 1 135 ? -11.644 0.141 -13.066 1.00 79.44 135 ASP A N 1
ATOM 1069 C CA . ASP A 1 135 ? -11.186 -0.678 -11.934 1.00 79.44 135 ASP A CA 1
ATOM 1070 C C . ASP A 1 135 ? -10.960 0.108 -10.629 1.00 79.44 135 ASP A C 1
ATOM 1072 O O . ASP A 1 135 ? -10.692 -0.497 -9.589 1.00 79.44 135 ASP A O 1
ATOM 1076 N N . GLY A 1 136 ? -11.141 1.432 -10.644 1.00 82.50 136 GLY A N 1
ATOM 1077 C CA . GLY A 1 136 ? -10.948 2.293 -9.477 1.00 82.50 136 GLY A CA 1
ATOM 1078 C C . GLY A 1 136 ? -9.485 2.605 -9.156 1.00 82.50 136 GLY A C 1
ATOM 1079 O O . GLY A 1 136 ? -9.222 3.203 -8.112 1.00 82.50 136 GLY A O 1
ATOM 1080 N N . ILE A 1 137 ? -8.530 2.223 -10.012 1.00 83.38 137 ILE A N 1
ATOM 1081 C CA . ILE A 1 137 ? -7.102 2.462 -9.791 1.00 83.38 137 ILE A CA 1
ATOM 1082 C C . ILE A 1 137 ? -6.611 3.591 -10.695 1.00 83.38 137 ILE A C 1
ATOM 1084 O O . ILE A 1 137 ? -6.590 3.493 -11.913 1.00 83.38 137 ILE A O 1
ATOM 1088 N N . ILE A 1 138 ? -6.185 4.697 -10.084 1.00 83.00 138 ILE A N 1
ATOM 1089 C CA . ILE A 1 138 ? -5.788 5.900 -10.832 1.00 83.00 138 ILE A CA 1
ATOM 1090 C C . ILE A 1 138 ? -4.393 5.749 -11.452 1.00 83.00 138 ILE A C 1
ATOM 1092 O O . ILE A 1 138 ? -4.147 6.247 -12.552 1.00 83.00 138 ILE A O 1
ATOM 1096 N N . PHE A 1 139 ? -3.463 5.122 -10.728 1.00 82.94 139 PHE A N 1
ATOM 1097 C CA . PHE A 1 139 ? -2.117 4.818 -11.211 1.00 82.94 139 PHE A CA 1
ATOM 1098 C C . PHE A 1 139 ? -1.456 3.726 -10.362 1.00 82.94 139 PHE A C 1
ATOM 1100 O O . PHE A 1 139 ? -1.742 3.587 -9.171 1.00 82.94 139 PHE A O 1
ATOM 1107 N N . THR A 1 140 ? -0.486 3.023 -10.946 1.00 88.12 140 THR A N 1
ATOM 1108 C CA . THR A 1 140 ? 0.470 2.184 -10.211 1.00 88.12 140 THR A CA 1
ATOM 1109 C C . THR A 1 140 ? 1.903 2.588 -10.551 1.00 88.12 140 THR A C 1
ATOM 1111 O O . THR A 1 140 ? 2.185 3.101 -11.636 1.00 88.12 140 THR A O 1
ATOM 1114 N N . LEU A 1 141 ? 2.816 2.444 -9.586 1.00 88.75 141 LEU A N 1
ATOM 1115 C CA . LEU A 1 141 ? 4.214 2.836 -9.745 1.00 88.75 141 LEU A CA 1
ATOM 1116 C C . LEU A 1 141 ? 5.141 1.891 -8.978 1.00 88.75 141 LEU A C 1
ATOM 1118 O O . LEU A 1 141 ? 5.011 1.721 -7.766 1.00 88.75 141 LEU A O 1
ATOM 1122 N N . SER A 1 142 ? 6.143 1.358 -9.671 1.00 91.75 142 SER A N 1
ATOM 1123 C CA . SER A 1 142 ? 7.232 0.574 -9.085 1.00 91.75 142 SER A CA 1
ATOM 1124 C C . SER A 1 142 ? 8.597 0.939 -9.675 1.00 91.75 142 SER A C 1
ATOM 1126 O O . SER A 1 142 ? 8.721 1.691 -10.646 1.00 91.75 142 SER A O 1
ATOM 1128 N N . ILE A 1 143 ? 9.653 0.331 -9.125 1.00 90.44 143 ILE A N 1
ATOM 1129 C CA . ILE A 1 143 ? 11.010 0.412 -9.680 1.00 90.44 143 ILE A CA 1
ATOM 1130 C C . ILE A 1 143 ? 11.098 -0.123 -11.120 1.00 90.44 143 ILE A C 1
ATOM 1132 O O . ILE A 1 143 ? 11.907 0.372 -11.904 1.00 90.44 143 ILE A O 1
ATOM 1136 N N . SER A 1 144 ? 10.246 -1.086 -11.492 1.00 92.00 144 SER A N 1
ATOM 1137 C CA . SER A 1 144 ? 10.191 -1.609 -12.859 1.00 92.00 144 SER A CA 1
ATOM 1138 C C . SER A 1 144 ? 9.694 -0.539 -13.828 1.00 92.00 144 SER A C 1
ATOM 1140 O O . SER A 1 144 ? 10.313 -0.306 -14.867 1.00 92.00 144 SER A O 1
ATOM 1142 N N . THR A 1 145 ? 8.641 0.186 -13.447 1.00 89.69 145 THR A N 1
ATOM 1143 C CA . THR A 1 145 ? 8.108 1.340 -14.189 1.00 89.69 145 THR A CA 1
ATOM 1144 C C . THR A 1 145 ? 9.145 2.436 -14.372 1.00 89.69 145 THR A C 1
ATOM 1146 O O . THR A 1 145 ? 9.383 2.857 -15.502 1.00 89.69 145 THR A O 1
ATOM 1149 N N . LEU A 1 146 ? 9.875 2.805 -13.317 1.00 89.81 146 LEU A N 1
ATOM 1150 C CA . LEU A 1 146 ? 10.962 3.780 -13.442 1.00 89.81 146 LEU A CA 1
ATOM 1151 C C . LEU A 1 146 ? 12.025 3.332 -14.461 1.00 89.81 146 LEU A C 1
ATOM 1153 O O . LEU A 1 146 ? 12.412 4.108 -15.333 1.00 89.81 146 LEU A O 1
ATOM 1157 N N . ILE A 1 147 ? 12.481 2.077 -14.398 1.00 88.81 147 ILE A N 1
ATOM 1158 C CA . ILE A 1 147 ? 13.511 1.551 -15.311 1.00 88.81 147 ILE A CA 1
ATOM 1159 C C . ILE A 1 147 ? 13.005 1.472 -16.761 1.00 88.81 147 ILE A C 1
ATOM 1161 O O . ILE A 1 147 ? 13.766 1.789 -17.684 1.00 88.81 147 ILE A O 1
ATOM 1165 N N . LYS A 1 148 ? 11.745 1.067 -16.975 1.00 86.88 148 LYS A N 1
ATOM 1166 C CA . LYS A 1 148 ? 11.087 1.072 -18.293 1.00 86.88 148 LYS A CA 1
ATOM 1167 C C . LYS A 1 148 ? 11.079 2.491 -18.878 1.00 86.88 148 LYS A C 1
ATOM 1169 O O . LYS A 1 148 ? 11.551 2.688 -19.998 1.00 86.88 148 LYS A O 1
ATOM 1174 N N . GLU A 1 149 ? 10.659 3.486 -18.098 1.00 84.69 149 GLU A N 1
ATOM 1175 C CA . GLU A 1 149 ? 10.587 4.887 -18.533 1.00 84.69 149 GLU A CA 1
ATOM 1176 C C . GLU A 1 149 ? 11.959 5.497 -18.844 1.00 84.69 149 GLU A C 1
ATOM 1178 O O . GLU A 1 149 ? 12.139 6.135 -19.886 1.00 84.69 149 GLU A O 1
ATOM 1183 N N . PHE A 1 150 ? 12.973 5.247 -18.010 1.00 85.56 150 PHE A N 1
ATOM 1184 C CA . PHE A 1 150 ? 14.336 5.718 -18.284 1.00 85.56 150 PHE A CA 1
ATOM 1185 C C . PHE A 1 150 ? 14.901 5.151 -19.593 1.00 85.56 150 PHE A C 1
ATOM 1187 O O . PHE A 1 150 ? 15.559 5.872 -20.346 1.00 85.56 150 PHE A O 1
ATOM 1194 N N . ASN A 1 151 ? 14.627 3.878 -19.892 1.00 81.44 151 ASN A N 1
ATOM 1195 C CA . ASN A 1 151 ? 15.079 3.253 -21.137 1.00 81.44 151 ASN A CA 1
ATOM 1196 C C . ASN A 1 151 ? 14.227 3.650 -22.355 1.00 81.44 151 ASN A C 1
ATOM 1198 O O . ASN A 1 151 ? 14.741 3.681 -23.472 1.00 81.44 151 ASN A O 1
ATOM 1202 N N . SER A 1 152 ? 12.957 4.003 -22.150 1.00 75.62 152 SER A N 1
ATOM 1203 C CA . SER A 1 152 ? 12.041 4.474 -23.196 1.00 75.62 152 SER A CA 1
ATOM 1204 C C . SER A 1 152 ? 12.302 5.935 -23.588 1.00 75.62 152 SER A C 1
ATOM 1206 O O . SER A 1 152 ? 12.206 6.295 -24.762 1.00 75.62 152 SER A O 1
ATOM 1208 N N . THR A 1 153 ? 12.716 6.780 -22.636 1.00 70.50 153 THR A N 1
ATOM 1209 C CA . THR A 1 153 ? 12.886 8.231 -22.843 1.00 70.50 153 THR A CA 1
ATOM 1210 C C . THR A 1 153 ? 13.898 8.566 -23.943 1.00 70.50 153 THR A C 1
ATOM 1212 O O . THR A 1 153 ? 13.602 9.379 -24.816 1.00 70.50 153 THR A O 1
ATOM 1215 N N . ASN A 1 154 ? 15.074 7.925 -23.959 1.00 65.06 154 ASN A N 1
ATOM 1216 C CA . ASN A 1 154 ? 16.083 8.179 -24.998 1.00 65.06 154 ASN A CA 1
ATOM 1217 C C . ASN A 1 154 ? 15.604 7.745 -26.390 1.00 65.06 154 ASN A C 1
ATOM 1219 O O . ASN A 1 154 ? 15.810 8.470 -27.360 1.00 65.06 154 ASN A O 1
ATOM 1223 N N . ALA A 1 155 ? 14.943 6.589 -26.488 1.00 62.75 155 ALA A N 1
ATOM 1224 C CA . ALA A 1 155 ? 14.421 6.088 -27.756 1.00 62.75 155 ALA A CA 1
ATOM 1225 C C . ALA A 1 155 ? 13.318 7.005 -28.311 1.00 62.75 155 ALA A C 1
ATOM 1227 O O . ALA A 1 155 ? 13.368 7.384 -29.478 1.00 62.75 155 ALA A O 1
ATOM 1228 N N . ARG A 1 156 ? 12.383 7.442 -27.456 1.00 64.81 156 ARG A N 1
ATOM 1229 C CA . ARG A 1 156 ? 11.297 8.364 -27.826 1.00 64.81 156 ARG A CA 1
ATOM 1230 C C . ARG A 1 156 ? 11.798 9.760 -28.186 1.00 64.81 156 ARG A C 1
ATOM 1232 O O . ARG A 1 156 ? 11.263 10.380 -29.099 1.00 64.81 156 ARG A O 1
ATOM 1239 N N . PHE A 1 157 ? 12.824 10.258 -27.495 1.00 64.56 157 PHE A N 1
ATOM 1240 C CA . PHE A 1 157 ? 13.433 11.548 -27.817 1.00 64.56 157 PHE A CA 1
ATOM 1241 C C . PHE A 1 157 ? 14.127 11.518 -29.182 1.00 64.56 157 PHE A C 1
ATOM 1243 O O . PHE A 1 157 ? 13.969 12.451 -29.966 1.00 64.56 157 PHE A O 1
ATOM 1250 N N . ILE A 1 158 ? 14.854 10.439 -29.490 1.00 64.88 158 ILE A N 1
ATOM 1251 C CA . ILE A 1 158 ? 15.477 10.252 -30.806 1.00 64.88 158 ILE A CA 1
ATOM 1252 C C . ILE A 1 158 ? 14.401 10.130 -31.890 1.00 64.88 158 ILE A C 1
ATOM 1254 O O . ILE A 1 158 ? 14.479 10.838 -32.885 1.00 64.88 158 ILE A O 1
ATOM 1258 N N . GLU A 1 159 ? 13.355 9.327 -31.684 1.00 69.62 159 GLU A N 1
ATOM 1259 C CA . GLU A 1 159 ? 12.255 9.178 -32.649 1.00 69.62 159 GLU A CA 1
ATOM 1260 C C . GLU A 1 159 ? 11.506 10.500 -32.908 1.00 69.62 159 GLU A C 1
ATOM 1262 O O . GLU A 1 159 ? 11.202 10.828 -34.055 1.00 69.62 159 GLU A O 1
ATOM 1267 N N . ALA A 1 160 ? 11.270 11.303 -31.866 1.00 67.31 160 ALA A N 1
ATOM 1268 C CA . ALA A 1 160 ? 10.640 12.617 -31.990 1.00 67.31 160 ALA A CA 1
ATOM 1269 C C . ALA A 1 160 ? 11.563 13.682 -32.613 1.00 67.31 160 ALA A C 1
ATOM 1271 O O . ALA A 1 160 ? 11.081 14.596 -33.282 1.00 67.31 160 ALA A O 1
ATOM 1272 N N . SER A 1 161 ? 12.880 13.589 -32.392 1.00 73.06 161 SER A N 1
ATOM 1273 C CA . SER A 1 161 ? 13.871 14.547 -32.900 1.00 73.06 161 SER A CA 1
ATOM 1274 C C . SER A 1 161 ? 14.327 14.238 -34.326 1.00 73.06 161 SER A C 1
ATOM 1276 O O . SER A 1 161 ? 14.658 15.166 -35.062 1.00 73.06 161 SER A O 1
ATOM 1278 N N . GLU A 1 162 ? 14.409 12.963 -34.705 1.00 72.12 162 GLU A N 1
ATOM 1279 C CA . GLU A 1 162 ? 14.914 12.532 -36.013 1.00 72.12 162 GLU A CA 1
ATOM 1280 C C . GLU A 1 162 ? 13.827 12.404 -37.076 1.00 72.12 162 GLU A C 1
ATOM 1282 O O . GLU A 1 162 ? 14.179 12.209 -38.232 1.00 72.12 162 GLU A O 1
ATOM 1287 N N . GLY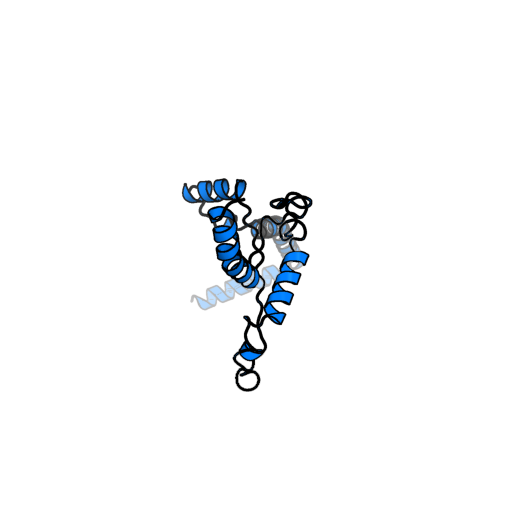 A 1 163 ? 12.552 12.585 -36.711 1.00 53.41 163 GLY A N 1
ATOM 1288 C CA . GLY A 1 163 ? 11.460 12.923 -37.623 1.00 53.41 163 GLY A CA 1
ATOM 1289 C C . GLY A 1 163 ? 11.343 12.043 -38.871 1.00 53.41 163 GLY A C 1
ATOM 1290 O O . GLY A 1 163 ? 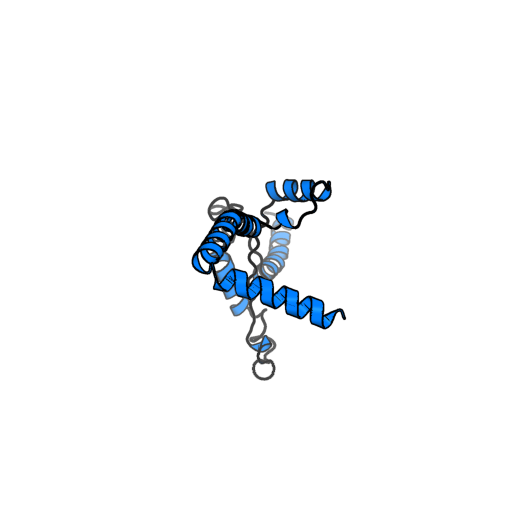12.031 12.240 -39.873 1.00 53.41 163 GLY A O 1
ATOM 1291 N N . LYS A 1 164 ? 10.350 11.156 -38.881 1.00 45.66 164 LYS A N 1
ATOM 1292 C CA . LYS A 1 164 ? 9.613 10.972 -40.137 1.00 45.66 164 LYS A CA 1
ATOM 1293 C C . LYS A 1 164 ? 8.734 12.190 -40.388 1.00 45.66 164 LYS A C 1
ATOM 1295 O O . LYS A 1 164 ? 8.092 12.641 -39.415 1.00 45.66 164 LYS A O 1
#

Radius of gyration: 32.22 Å; Cα contacts (8 Å, |Δi|>4): 80; chains: 1; bounding box: 58×43×104 Å

pLDDT: mean 79.62, std 11.3, range [45.66, 95.0]

Sequence (164 aa):
VIQGAIEKGVQIYTNLIMKYAIATLLVIVLITVSLLKAALTFEENMTRDIEVYLPEGEEST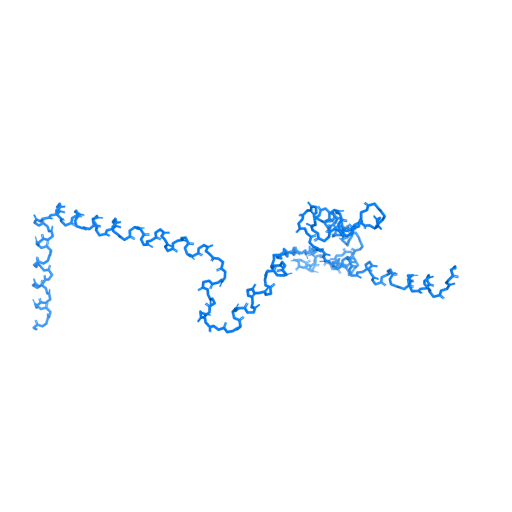DILIEVREDWATDLIIVYIETPNAGNPDYFNDPVVDNITYVPTLKEIAFLEETIDYNGQREDLATYQADRGDIDGIIFTLSISTLIKEFNSTNARFIEASEGK

Mean predicted aligned error: 15.59 Å

Organism: NCBI:txid408172

Foldseek 3Di:
DVVVVVVVVVVVVVCVCVVPVVVVVVVVVVVCVVCVVVVVVVVVVVPDPPLSVDDPPDPVSVVVVVVCVVDPPDDDDDDDAFVCVVPVPVQVDPACRDCPHPVNLVVVLVVQCVQQVLQSDPPCVVRPQCCCPPPNHRHDDDPSVVVVCVVVVVVVVCDVVVDD